Protein AF-A0A5B0DBJ1-F1 (afdb_monomer)

Sequence (175 aa):
MTKLIGFGRCLGKTTMAILESHATGNRILVANQKMAENTFKMAQELGYAIPYPICVNDLVRTPHAYSSDEHLIIDNVEMVLREMLHNKIDTITFDNRAIDPEDRYLEEISTLKQEVDACYKEKTELYQDIHDKAEHIERIKRSNIELTQALSDTIYTDMRAKARYRQQGRKWRAR

Organism: Streptococcus cristatus (NCBI:txid45634)

Radius of gyration: 38.11 Å; Cα contacts (8 Å, |Δi|>4): 119; chains: 1; bounding box: 95×35×95 Å

pLDDT: mean 82.58, std 13.28, range [48.31, 97.06]

Nearest PDB structures (foldseek):
  3l51-assembly1_B  TM=5.630E-01  e=2.175E+00  Mus musculus
  3d8s-assembly1_A  TM=4.653E-01  e=3.684E+00  Thermus thermophilus HB27
  6lkz-assembly1_D  TM=3.518E-01  e=8.117E+00  Phaeodactylum tricornutum

Mean predicted aligned error: 15.66 Å

Foldseek 3Di:
DDDDDDDDPPPCQLVVLLVVQLVPLAAEEDADPVVQVVSCVVCVVVVGDGPRHDHLVNCVVCVPPDDPPHDYHYDPPQNNVCSNVVDHDPDDDDDDPPDPCPDPVVVVVVVVVVVVVVVVVVVVVVVVVVVVVVVVVVVVVVVVVVVVVVVVVVVVVVVVVVVVVVVVVVVVVVD

Solvent-accessible surface area (backbone atoms only — not comparable to full-atom values): 10312 Å² total; per-residue (Å²): 134,87,86,84,86,87,74,69,88,92,71,49,63,66,57,50,53,46,53,50,16,44,76,68,63,32,36,36,37,28,38,38,64,70,52,20,54,50,53,46,50,51,29,54,77,73,70,47,73,56,58,77,40,41,24,48,67,57,49,73,76,39,83,81,77,67,59,96,85,64,60,75,43,71,48,60,58,67,54,31,52,26,60,74,65,76,43,89,76,91,79,88,87,77,88,74,84,88,57,86,63,73,76,63,50,55,57,53,50,52,51,51,48,51,53,50,52,49,52,55,47,54,53,50,54,50,52,50,54,53,48,54,51,50,54,52,52,52,51,51,52,52,52,52,52,53,51,52,49,54,50,50,54,52,52,54,50,51,52,51,52,55,52,50,52,56,53,51,56,52,58,63,75,75,109

Structure (mmCIF, N/CA/C/O backbone):
data_AF-A0A5B0DBJ1-F1
#
_entry.id   AF-A0A5B0DBJ1-F1
#
loop_
_atom_site.group_PDB
_atom_site.id
_atom_site.type_symbol
_atom_site.label_atom_id
_atom_site.label_alt_id
_atom_site.label_comp_id
_atom_site.label_asym_id
_atom_site.label_entity_id
_atom_site.label_seq_id
_atom_site.pdbx_PDB_ins_code
_atom_site.Cartn_x
_atom_site.Cartn_y
_atom_site.Cartn_z
_atom_site.occupancy
_atom_site.B_iso_or_equiv
_atom_site.auth_seq_id
_atom_site.auth_comp_id
_atom_site.auth_asym_id
_atom_site.auth_atom_id
_atom_site.pdbx_PDB_model_num
ATOM 1 N N . MET A 1 1 ? -19.444 -2.150 2.997 1.00 59.72 1 MET A N 1
ATOM 2 C CA . MET A 1 1 ? -18.659 -1.215 2.157 1.00 59.72 1 MET A CA 1
ATOM 3 C C . MET A 1 1 ? -17.429 -0.815 2.959 1.00 59.72 1 MET A C 1
ATOM 5 O O . MET A 1 1 ? -17.590 -0.523 4.136 1.00 59.72 1 MET A O 1
ATOM 9 N N . THR A 1 2 ? -16.225 -0.875 2.385 1.00 68.31 2 THR A N 1
ATOM 10 C CA . THR A 1 2 ? -14.976 -0.600 3.120 1.00 68.31 2 THR A CA 1
ATOM 11 C C . THR A 1 2 ? -14.738 0.903 3.223 1.00 68.31 2 THR A C 1
ATOM 13 O O . THR A 1 2 ? -14.749 1.600 2.211 1.00 68.31 2 THR A O 1
ATOM 16 N N . LYS A 1 3 ? -14.528 1.407 4.441 1.00 78.06 3 LYS A N 1
ATOM 17 C CA . LYS A 1 3 ? -14.237 2.821 4.705 1.00 78.06 3 LYS A CA 1
ATOM 18 C C . LYS A 1 3 ? -12.731 3.070 4.591 1.00 78.06 3 LYS A C 1
ATOM 20 O O . LYS A 1 3 ? -11.953 2.418 5.281 1.00 78.06 3 LYS A O 1
ATOM 25 N N . LEU A 1 4 ? -12.326 4.019 3.744 1.00 79.56 4 LEU A N 1
ATOM 26 C CA . LEU A 1 4 ? -10.926 4.427 3.597 1.00 79.56 4 LEU A CA 1
ATOM 27 C C . LEU A 1 4 ? -10.648 5.696 4.411 1.00 79.56 4 LEU A C 1
ATOM 29 O O . LEU A 1 4 ? -11.338 6.700 4.259 1.00 79.56 4 LEU A O 1
ATOM 33 N N . ILE A 1 5 ? -9.607 5.661 5.246 1.00 75.81 5 ILE A N 1
ATOM 34 C CA . ILE A 1 5 ? -9.142 6.813 6.029 1.00 75.81 5 ILE A CA 1
ATOM 35 C C . ILE A 1 5 ? -7.726 7.170 5.561 1.00 75.81 5 ILE A C 1
ATOM 37 O O . ILE A 1 5 ? -6.735 6.623 6.045 1.00 75.81 5 ILE A O 1
ATOM 41 N N . GLY A 1 6 ? -7.631 8.074 4.582 1.00 67.06 6 GLY A N 1
ATOM 42 C CA . GLY A 1 6 ? -6.370 8.493 3.963 1.00 67.06 6 GLY A CA 1
ATOM 43 C C . GLY A 1 6 ? -6.068 9.971 4.202 1.00 67.06 6 GLY A C 1
ATOM 44 O O . GLY A 1 6 ? -6.590 10.827 3.501 1.00 67.06 6 GLY A O 1
ATOM 45 N N . PHE A 1 7 ? -5.188 10.273 5.159 1.00 65.50 7 PHE A N 1
ATOM 46 C CA . PHE A 1 7 ? -4.648 11.620 5.390 1.00 65.50 7 PHE A CA 1
ATOM 47 C C . PHE A 1 7 ? -3.137 11.545 5.680 1.00 65.50 7 PHE A C 1
ATOM 49 O O . PHE A 1 7 ? -2.621 10.479 6.038 1.00 65.50 7 PHE A O 1
ATOM 56 N N . GLY A 1 8 ? -2.417 12.666 5.555 1.00 57.47 8 GLY A N 1
ATOM 57 C CA . GLY A 1 8 ? -0.978 12.798 5.840 1.00 57.47 8 GLY A CA 1
ATOM 58 C C . GLY A 1 8 ? -0.506 12.270 7.211 1.00 57.47 8 GLY A C 1
ATOM 59 O O . GLY A 1 8 ? -1.286 11.855 8.077 1.00 57.47 8 GLY A O 1
ATOM 60 N N . ARG A 1 9 ? 0.817 12.207 7.413 1.00 66.06 9 ARG A N 1
ATOM 61 C CA . ARG A 1 9 ? 1.429 11.681 8.653 1.00 66.06 9 ARG A CA 1
ATOM 62 C C . ARG A 1 9 ? 0.991 12.486 9.885 1.00 66.06 9 ARG A C 1
ATOM 64 O O . ARG A 1 9 ? 0.784 13.686 9.796 1.00 66.06 9 ARG A O 1
ATOM 71 N N . CYS A 1 10 ? 0.871 11.804 11.026 1.00 65.62 10 CYS A N 1
ATOM 72 C CA . CYS A 1 10 ? 0.535 12.394 12.331 1.00 65.62 10 CYS A CA 1
ATOM 73 C C . CYS A 1 10 ? -0.831 13.107 12.431 1.00 65.62 10 CYS A C 1
ATOM 75 O O . CYS A 1 10 ? -1.058 13.842 13.381 1.00 65.62 10 CYS A O 1
ATOM 77 N N . LEU A 1 11 ? -1.769 12.848 11.514 1.00 71.94 11 LEU A N 1
ATOM 78 C CA . LEU A 1 11 ? -3.121 13.431 11.539 1.00 71.94 11 LEU A CA 1
ATOM 79 C C . LEU A 1 11 ? -4.161 12.578 12.295 1.00 71.94 11 LEU A C 1
ATOM 81 O O . LEU A 1 11 ? -5.345 12.629 11.988 1.00 71.94 11 LEU A O 1
ATOM 85 N N . GLY A 1 12 ? -3.730 11.745 13.248 1.00 77.69 12 GLY A N 1
ATOM 86 C CA . GLY A 1 12 ? -4.658 10.982 14.098 1.00 77.69 12 GLY A CA 1
ATOM 87 C C . GLY A 1 12 ? -5.345 9.782 13.431 1.00 77.69 12 GLY A C 1
ATOM 88 O O . GLY A 1 12 ? -6.409 9.371 13.875 1.00 77.69 12 GLY A O 1
ATOM 89 N N . LYS A 1 13 ? -4.754 9.183 12.386 1.00 86.12 13 LYS A N 1
ATOM 90 C CA . LYS A 1 13 ? -5.325 7.993 11.715 1.00 86.12 13 LYS A CA 1
ATOM 91 C C . LYS A 1 13 ? -5.545 6.812 12.668 1.00 86.12 13 LYS A C 1
ATOM 93 O O . LYS A 1 13 ? -6.634 6.255 12.696 1.00 86.12 13 LYS A O 1
ATOM 98 N N . THR A 1 14 ? -4.550 6.487 13.494 1.00 87.38 14 THR A N 1
ATOM 99 C CA . THR A 1 14 ? -4.681 5.441 14.520 1.00 87.38 14 THR A CA 1
ATOM 100 C C . THR A 1 14 ? -5.763 5.797 15.541 1.00 87.38 14 THR A C 1
ATOM 102 O O . THR A 1 14 ? -6.551 4.944 15.927 1.00 87.38 14 THR A O 1
ATOM 105 N N . THR A 1 15 ? -5.884 7.074 15.916 1.00 87.50 15 THR A N 1
ATOM 106 C CA . THR A 1 15 ? -6.981 7.548 16.772 1.00 87.50 15 THR A CA 1
ATOM 107 C C . THR A 1 15 ? -8.341 7.337 16.109 1.00 87.50 15 THR A C 1
ATOM 109 O O . THR A 1 15 ? -9.259 6.856 16.760 1.00 87.50 15 THR A O 1
ATOM 112 N N . MET A 1 16 ? -8.479 7.615 14.808 1.00 86.50 16 MET A N 1
ATOM 113 C CA . MET A 1 16 ? -9.712 7.316 14.072 1.00 86.50 16 MET A CA 1
ATOM 114 C C . MET A 1 16 ? -10.015 5.815 14.028 1.00 86.50 16 MET A C 1
ATOM 116 O O . MET A 1 16 ? -11.171 5.439 14.183 1.00 86.50 16 MET A O 1
ATOM 120 N N . ALA A 1 17 ? -9.002 4.958 13.867 1.00 88.50 17 ALA A N 1
ATOM 121 C CA . ALA A 1 17 ? -9.181 3.508 13.931 1.00 88.50 17 ALA A CA 1
ATOM 122 C C . ALA A 1 17 ? -9.675 3.050 15.317 1.00 88.50 17 ALA A C 1
ATOM 124 O O . ALA A 1 17 ? -10.564 2.206 15.399 1.00 88.50 17 ALA A O 1
ATOM 125 N N . ILE A 1 18 ? -9.157 3.646 16.398 1.00 90.31 18 ILE A N 1
ATOM 126 C CA . ILE A 1 18 ? -9.625 3.404 17.773 1.00 90.31 18 ILE A CA 1
ATOM 127 C C . ILE A 1 18 ? -11.086 3.833 17.937 1.00 90.31 18 ILE A C 1
ATOM 129 O O . ILE A 1 18 ? -11.887 3.064 18.461 1.00 90.31 18 ILE A O 1
ATOM 133 N N . LEU A 1 19 ? -11.451 5.028 17.467 1.00 87.12 19 LEU A N 1
ATOM 134 C CA . LEU A 1 19 ? -12.830 5.524 17.537 1.00 87.12 19 LEU A CA 1
ATOM 135 C C . LEU A 1 19 ? -13.799 4.631 16.755 1.00 87.12 19 LEU A C 1
ATOM 137 O O . LEU A 1 19 ? -14.877 4.307 17.246 1.00 87.12 19 LEU A O 1
ATOM 141 N N . GLU A 1 20 ? -13.402 4.200 15.557 1.00 88.12 20 GLU A N 1
ATOM 142 C CA . GLU A 1 20 ? -14.194 3.285 14.735 1.00 88.12 20 GLU A CA 1
ATOM 143 C C . GLU A 1 20 ? -14.354 1.923 15.424 1.00 88.12 20 GLU A C 1
ATOM 145 O O . GLU A 1 20 ? -15.455 1.377 15.471 1.00 88.12 20 GLU A O 1
ATOM 150 N N . SER A 1 21 ? -13.280 1.390 16.011 1.00 91.06 21 SER A N 1
ATOM 151 C CA . SER A 1 21 ? -13.299 0.133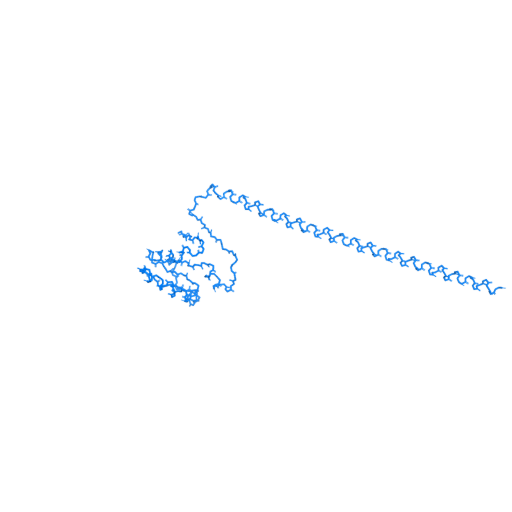 16.767 1.00 91.06 21 SER A CA 1
ATOM 152 C C . SER A 1 21 ? -14.201 0.225 17.995 1.00 91.06 21 SER A C 1
ATOM 154 O O . SER A 1 21 ? -14.988 -0.681 18.247 1.00 91.06 21 SER A O 1
ATOM 156 N N . HIS A 1 22 ? -14.162 1.349 18.710 1.00 90.88 22 HIS A N 1
ATOM 157 C CA . HIS A 1 22 ? -15.038 1.605 19.848 1.00 90.88 22 HIS A CA 1
ATOM 158 C C . HIS A 1 22 ? -16.515 1.667 19.434 1.00 90.88 22 HIS A C 1
ATOM 160 O O . HIS A 1 22 ? -17.368 1.097 20.108 1.00 90.88 22 HIS A O 1
ATOM 166 N N . ALA A 1 23 ? -16.816 2.323 18.309 1.00 86.12 23 ALA A N 1
ATOM 167 C CA . ALA A 1 23 ? -18.181 2.472 17.812 1.00 86.12 23 ALA A CA 1
ATOM 168 C C . ALA A 1 23 ? -18.768 1.171 17.239 1.00 86.12 23 ALA A C 1
ATOM 170 O O . ALA A 1 23 ? -19.968 0.935 17.350 1.00 86.12 23 ALA A O 1
ATOM 171 N N . THR A 1 24 ? -17.938 0.343 16.600 1.00 86.94 24 THR A N 1
ATOM 172 C CA . THR A 1 24 ? -18.389 -0.852 15.864 1.00 86.94 24 THR A CA 1
ATOM 173 C C . THR A 1 24 ? -18.172 -2.161 16.616 1.00 86.94 24 THR A C 1
ATOM 175 O O . THR A 1 24 ? -18.812 -3.156 16.296 1.00 86.94 24 THR A O 1
ATOM 178 N N . GLY A 1 25 ? -17.264 -2.185 17.593 1.00 87.00 25 GLY A N 1
ATOM 179 C CA . GLY A 1 25 ? -16.786 -3.415 18.224 1.00 87.00 25 GLY A CA 1
ATOM 180 C C . GLY A 1 25 ? -15.827 -4.231 17.349 1.00 87.00 25 GLY A C 1
ATOM 181 O O . GLY A 1 25 ? -15.449 -5.335 17.734 1.00 87.00 25 GLY A O 1
ATOM 182 N N . ASN A 1 26 ? -15.410 -3.714 16.189 1.00 89.94 26 ASN A N 1
ATOM 183 C CA . ASN A 1 26 ? -14.507 -4.417 15.280 1.00 89.94 26 ASN A CA 1
ATOM 184 C C . ASN A 1 26 ? -13.068 -4.402 15.799 1.00 89.94 26 ASN A C 1
ATOM 186 O O . ASN A 1 26 ? -12.586 -3.387 16.311 1.00 89.94 26 ASN A O 1
ATOM 190 N N . ARG A 1 27 ? -12.349 -5.514 15.620 1.00 91.94 27 ARG A N 1
ATOM 191 C CA . ARG A 1 27 ? -10.938 -5.616 16.013 1.00 91.94 27 ARG A CA 1
ATOM 192 C C . ARG A 1 27 ? -10.039 -4.832 15.056 1.00 91.94 27 ARG A C 1
ATOM 194 O O . ARG A 1 27 ? -10.264 -4.800 13.845 1.00 91.94 27 ARG A O 1
ATOM 201 N N . ILE A 1 28 ? -8.996 -4.219 15.614 1.00 94.06 28 ILE A N 1
ATOM 202 C CA . ILE A 1 28 ? -7.967 -3.525 14.835 1.00 94.06 28 ILE A CA 1
ATOM 203 C C . ILE A 1 28 ? -6.858 -4.518 14.492 1.00 94.06 28 ILE A C 1
ATOM 205 O O . ILE A 1 28 ? -6.277 -5.127 15.388 1.00 94.06 28 ILE A O 1
ATOM 209 N N . LEU A 1 29 ? -6.548 -4.656 13.207 1.00 93.88 29 LEU A N 1
ATOM 210 C CA . LEU A 1 29 ? -5.388 -5.373 12.704 1.00 93.88 29 LEU A CA 1
ATOM 211 C C . LEU A 1 29 ? -4.187 -4.428 12.611 1.00 93.88 29 LEU A C 1
ATOM 213 O O . LEU A 1 29 ? -4.256 -3.379 11.968 1.00 93.88 29 LEU A O 1
ATOM 217 N N . VAL A 1 30 ? -3.077 -4.838 13.219 1.00 95.44 30 VAL A N 1
ATOM 218 C CA . VAL A 1 30 ? -1.791 -4.133 13.218 1.00 95.44 30 VAL A CA 1
ATOM 219 C C . VAL A 1 30 ? -0.654 -5.049 12.762 1.00 95.44 30 VAL A C 1
ATOM 221 O O . VAL A 1 30 ? -0.795 -6.268 12.715 1.00 95.44 30 VAL A O 1
ATOM 224 N N . ALA A 1 31 ? 0.509 -4.473 12.446 1.00 94.25 31 ALA A N 1
ATOM 225 C CA . ALA A 1 31 ? 1.641 -5.249 11.940 1.00 94.25 31 ALA A CA 1
ATOM 226 C C . ALA A 1 31 ? 2.178 -6.252 12.979 1.00 94.25 31 ALA A C 1
ATOM 228 O O . ALA A 1 31 ? 2.285 -7.437 12.699 1.00 94.25 31 ALA A O 1
ATOM 229 N N . ASN A 1 32 ? 2.477 -5.813 14.204 1.00 93.69 32 ASN A N 1
ATOM 230 C CA . ASN A 1 32 ? 3.147 -6.651 15.205 1.00 93.69 32 ASN A CA 1
ATOM 231 C C . ASN A 1 32 ? 2.595 -6.452 16.624 1.00 93.69 32 ASN A C 1
ATOM 233 O O . ASN A 1 32 ? 1.874 -5.493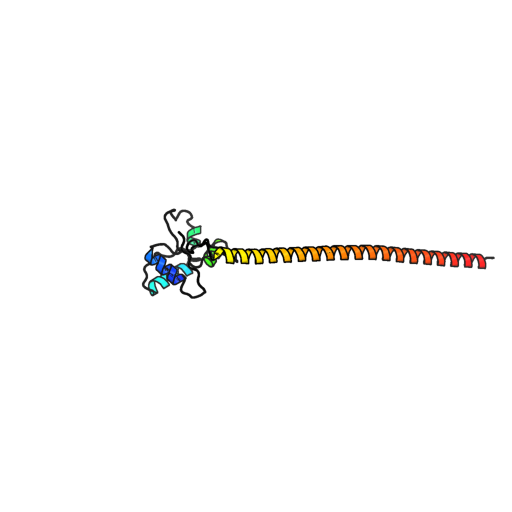 16.900 1.00 93.69 32 ASN A O 1
ATOM 237 N N . GLN A 1 33 ? 2.974 -7.355 17.533 1.00 93.44 33 GLN A N 1
ATOM 238 C CA . GLN A 1 33 ? 2.489 -7.381 18.918 1.00 93.44 33 GLN A CA 1
ATOM 239 C C . GLN A 1 33 ? 2.749 -6.071 19.671 1.00 93.44 33 GLN A C 1
ATOM 241 O O . GLN A 1 33 ? 1.883 -5.569 20.381 1.00 93.44 33 GLN A O 1
ATOM 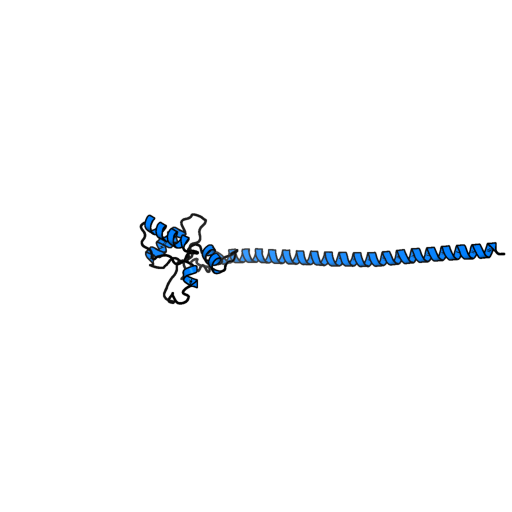246 N N . LYS A 1 34 ? 3.920 -5.461 19.461 1.00 94.44 34 LYS A N 1
ATOM 247 C CA . LYS A 1 34 ? 4.264 -4.179 20.086 1.00 94.44 34 LYS A CA 1
ATOM 248 C C . LYS A 1 34 ? 3.290 -3.074 19.674 1.00 94.44 34 LYS A C 1
ATOM 250 O O . LYS A 1 34 ? 2.937 -2.223 20.485 1.00 94.44 34 LYS A O 1
ATOM 255 N N . MET A 1 35 ? 2.855 -3.064 18.415 1.00 95.00 35 MET A N 1
ATOM 256 C CA . MET A 1 35 ? 1.821 -2.132 17.970 1.00 95.00 35 MET A CA 1
ATOM 257 C C . MET A 1 35 ? 0.463 -2.445 18.583 1.00 95.00 35 MET A C 1
ATOM 259 O O . MET A 1 35 ? -0.246 -1.508 18.921 1.00 95.00 35 MET A O 1
ATOM 263 N N . ALA A 1 36 ? 0.114 -3.720 18.762 1.00 95.12 36 ALA A N 1
ATOM 264 C CA . ALA A 1 36 ? -1.158 -4.100 19.373 1.00 95.12 36 ALA A CA 1
ATOM 265 C C . ALA A 1 36 ? -1.246 -3.563 20.807 1.00 95.12 36 ALA A C 1
ATOM 267 O O . ALA A 1 36 ? -2.210 -2.887 21.164 1.00 95.12 36 ALA A O 1
ATOM 268 N N . GLU A 1 37 ? -0.180 -3.761 21.585 1.00 96.06 37 GLU A N 1
ATOM 269 C CA . GLU A 1 37 ? -0.039 -3.220 22.937 1.00 96.06 37 GLU A CA 1
ATOM 270 C C . GLU A 1 37 ? -0.106 -1.692 22.955 1.00 96.06 37 GLU A C 1
ATOM 272 O O . GLU A 1 37 ? -0.854 -1.117 23.744 1.00 96.06 37 GLU A O 1
ATOM 277 N N . ASN A 1 38 ? 0.636 -1.024 22.067 1.00 95.94 38 ASN A N 1
ATOM 278 C CA . ASN A 1 38 ? 0.650 0.437 21.996 1.00 95.94 38 ASN A CA 1
ATOM 279 C C . ASN A 1 38 ? -0.718 1.014 21.616 1.00 95.94 38 ASN A C 1
ATOM 281 O O . ASN A 1 38 ? -1.151 1.987 22.226 1.00 95.94 38 ASN A O 1
ATOM 285 N N . THR A 1 39 ? -1.403 0.428 20.632 1.00 95.44 39 THR A N 1
ATOM 286 C CA . THR A 1 39 ? -2.735 0.867 20.197 1.00 95.44 39 THR A CA 1
ATOM 287 C C . THR A 1 39 ? -3.767 0.639 21.296 1.00 95.44 39 THR A C 1
ATOM 289 O O . THR A 1 39 ? -4.576 1.525 21.568 1.00 95.44 39 THR A O 1
ATOM 292 N N . PHE A 1 40 ? -3.715 -0.507 21.979 1.00 97.06 40 PHE A N 1
ATOM 293 C CA . PHE A 1 40 ? -4.607 -0.793 23.100 1.00 97.06 40 PHE A CA 1
ATOM 294 C C . PHE A 1 40 ? -4.374 0.165 24.272 1.00 97.06 40 PHE A C 1
ATOM 296 O O . PHE A 1 40 ? -5.319 0.748 24.799 1.00 97.06 40 PHE A O 1
ATOM 303 N N . LYS A 1 41 ? -3.108 0.396 24.633 1.00 97.00 41 LYS A N 1
ATOM 304 C CA . LYS A 1 41 ? -2.730 1.362 25.666 1.00 97.00 41 LYS A CA 1
ATOM 305 C C . LYS A 1 41 ? -3.183 2.777 25.303 1.00 97.00 41 LYS A C 1
ATOM 307 O O . LYS A 1 41 ? -3.763 3.458 26.140 1.00 97.00 41 LYS A O 1
ATOM 312 N N . MET A 1 42 ? -2.990 3.194 24.051 1.00 94.56 42 MET A N 1
ATOM 313 C CA . MET A 1 42 ? -3.457 4.491 23.555 1.00 94.56 42 MET A CA 1
ATOM 314 C C . MET A 1 42 ? -4.979 4.625 23.676 1.00 94.56 42 MET A C 1
ATOM 316 O O . MET A 1 42 ? -5.466 5.670 24.093 1.00 94.56 42 MET A O 1
ATOM 320 N N . ALA A 1 43 ? -5.743 3.579 23.353 1.00 93.69 43 ALA A N 1
ATOM 321 C CA . ALA A 1 43 ? -7.194 3.598 23.515 1.00 93.69 43 ALA A CA 1
ATOM 322 C C . ALA A 1 43 ? -7.606 3.779 24.984 1.00 93.69 43 ALA A C 1
ATOM 324 O O . ALA A 1 43 ? -8.470 4.604 25.275 1.00 93.69 43 ALA A O 1
ATOM 325 N N . GLN A 1 44 ? -6.934 3.082 25.908 1.00 95.38 44 GLN A N 1
ATOM 326 C CA . GLN A 1 44 ? -7.160 3.233 27.348 1.00 95.38 44 GLN A CA 1
ATOM 327 C C . GLN A 1 44 ? -6.823 4.642 27.849 1.00 95.38 44 GLN A C 1
ATOM 329 O O . GLN A 1 44 ? -7.609 5.225 28.590 1.00 95.38 44 GLN A O 1
ATOM 334 N N . GLU A 1 45 ? -5.690 5.206 27.425 1.00 94.75 45 GLU A N 1
ATOM 335 C CA . GLU A 1 45 ? -5.278 6.577 27.766 1.00 94.75 45 GLU A CA 1
ATOM 336 C C . GLU A 1 45 ? -6.279 7.626 27.257 1.00 94.75 45 GLU A C 1
ATOM 338 O O . GLU A 1 45 ? -6.508 8.639 27.914 1.00 94.75 45 GLU A O 1
ATOM 343 N N . LEU A 1 46 ? -6.911 7.364 26.110 1.00 87.75 46 LEU A N 1
ATOM 344 C CA . LEU A 1 46 ? -7.964 8.201 25.534 1.00 87.75 46 LEU A CA 1
ATOM 345 C C . LEU A 1 46 ? -9.360 7.940 26.132 1.00 87.75 46 LEU A C 1
ATOM 347 O O . LEU A 1 46 ? -10.299 8.660 25.799 1.00 87.75 46 LEU A O 1
ATOM 351 N N . GLY A 1 47 ? -9.511 6.935 26.999 1.00 91.38 47 GLY A N 1
ATOM 352 C CA . GLY A 1 47 ? -10.781 6.580 27.635 1.00 91.38 47 GLY A CA 1
ATOM 353 C C . GLY A 1 47 ? -11.746 5.770 26.760 1.00 91.38 47 GLY A C 1
ATOM 354 O O . GLY A 1 47 ? -12.931 5.700 27.082 1.00 91.38 47 GLY A O 1
ATOM 355 N N . TYR A 1 48 ? -11.273 5.148 25.676 1.00 91.81 48 TYR A N 1
ATOM 356 C CA . TYR A 1 48 ? -12.096 4.319 24.790 1.00 91.81 48 TYR A CA 1
ATOM 357 C C . TYR A 1 48 ? -11.936 2.827 25.090 1.00 91.81 48 TYR A C 1
ATOM 359 O O . TYR A 1 48 ? -10.826 2.301 25.176 1.00 91.81 48 TYR A O 1
ATOM 367 N N . ALA A 1 49 ? -13.063 2.123 25.196 1.00 92.12 49 ALA A N 1
ATOM 368 C CA . ALA A 1 49 ? -13.089 0.672 25.335 1.00 92.12 49 ALA A CA 1
ATOM 369 C C . ALA A 1 49 ? -13.126 0.015 23.950 1.00 92.12 49 ALA A C 1
ATOM 371 O O . ALA A 1 49 ? -14.115 0.147 23.230 1.00 92.12 49 ALA A O 1
ATOM 372 N N . ILE A 1 50 ? -12.061 -0.697 23.589 1.00 91.81 50 ILE A N 1
ATOM 373 C CA . ILE A 1 50 ? -11.963 -1.445 22.330 1.00 91.81 50 ILE A CA 1
ATOM 374 C C . ILE A 1 50 ? -11.593 -2.908 22.601 1.00 91.81 50 ILE A C 1
ATOM 376 O O . ILE A 1 50 ? -10.950 -3.195 23.617 1.00 91.81 50 ILE A O 1
ATOM 380 N N . PRO A 1 51 ? -11.949 -3.845 21.708 1.00 92.94 51 PRO A N 1
ATOM 381 C CA . PRO A 1 51 ? -11.356 -5.177 21.701 1.00 92.94 51 PRO A CA 1
ATOM 382 C C . PRO A 1 51 ? -9.828 -5.124 21.588 1.00 92.94 51 PRO A C 1
ATOM 384 O O . PRO A 1 51 ? -9.271 -4.203 20.985 1.00 92.94 51 PRO A O 1
ATOM 387 N N . TYR A 1 52 ? -9.140 -6.141 22.113 1.00 94.12 52 TYR A N 1
ATOM 388 C CA . TYR A 1 52 ? -7.686 -6.207 21.982 1.00 94.12 52 TYR A CA 1
ATOM 389 C C . TYR A 1 52 ? -7.279 -6.327 20.495 1.00 94.12 52 TYR A C 1
ATOM 391 O O . TYR A 1 52 ? -7.833 -7.186 19.795 1.00 94.12 52 TYR A O 1
ATOM 399 N N . PRO A 1 53 ? -6.352 -5.485 19.993 1.00 94.12 53 PRO A N 1
ATOM 400 C CA . PRO A 1 53 ? -5.905 -5.540 18.604 1.00 94.12 53 PRO A CA 1
ATOM 401 C C . PRO A 1 53 ? -5.228 -6.870 18.258 1.00 94.12 53 PRO A C 1
ATOM 403 O O . PRO A 1 53 ? -4.577 -7.489 19.094 1.00 94.12 53 PRO A O 1
ATOM 406 N N . ILE A 1 54 ? -5.348 -7.279 17.001 1.00 91.62 54 ILE A N 1
ATOM 407 C CA . ILE A 1 54 ? -4.752 -8.503 16.456 1.00 91.62 54 ILE A CA 1
ATOM 408 C C . ILE A 1 54 ? -3.496 -8.117 15.687 1.00 91.62 54 ILE A C 1
ATOM 410 O O . ILE A 1 54 ? -3.524 -7.139 14.937 1.00 91.62 54 ILE A O 1
ATOM 414 N N . CYS A 1 55 ? -2.413 -8.883 15.811 1.00 91.69 55 CYS A N 1
ATOM 415 C CA . CYS A 1 55 ? -1.243 -8.687 14.963 1.00 91.69 55 CYS A CA 1
ATOM 416 C C . CYS A 1 55 ? -1.150 -9.706 13.817 1.00 91.69 55 CYS A C 1
ATOM 418 O O . CYS A 1 55 ? -1.779 -10.763 13.833 1.00 91.69 55 CYS A O 1
ATOM 420 N N . VAL A 1 56 ? -0.323 -9.411 12.810 1.00 90.69 56 VAL A N 1
ATOM 421 C CA . VAL A 1 56 ? -0.098 -10.308 11.660 1.00 90.69 56 VAL A CA 1
ATOM 422 C C . VAL A 1 56 ? 0.358 -11.705 12.092 1.00 90.69 56 VAL A C 1
ATOM 424 O O . VAL A 1 56 ? -0.081 -12.705 11.528 1.00 90.69 56 VAL A O 1
ATOM 427 N N . ASN A 1 57 ? 1.191 -11.801 13.129 1.00 85.25 57 ASN A N 1
ATOM 428 C CA . ASN A 1 57 ? 1.657 -13.097 13.624 1.00 85.25 57 ASN A CA 1
ATOM 429 C C . ASN A 1 57 ? 0.519 -13.958 14.194 1.00 85.25 57 ASN A C 1
ATOM 431 O O . ASN A 1 57 ? 0.588 -15.185 14.097 1.00 85.25 57 ASN A O 1
ATOM 435 N N . ASP A 1 58 ? -0.531 -13.340 14.738 1.00 81.44 58 ASP A N 1
ATOM 436 C CA . ASP A 1 58 ? -1.709 -14.054 15.237 1.00 81.44 58 ASP A CA 1
ATOM 437 C C . ASP A 1 58 ? -2.547 -14.615 14.078 1.00 81.44 58 ASP A C 1
ATOM 439 O O . ASP A 1 58 ? -3.070 -15.725 14.169 1.00 81.44 58 ASP A O 1
ATOM 443 N N . LEU A 1 59 ? -2.615 -13.896 12.949 1.00 77.06 59 LEU A N 1
ATOM 444 C CA . LEU A 1 59 ? -3.283 -14.359 11.723 1.00 77.06 59 LEU A CA 1
ATOM 445 C C . LEU A 1 59 ? -2.614 -15.599 11.129 1.00 77.06 59 LEU A C 1
ATOM 447 O O . LEU A 1 59 ? -3.293 -16.566 10.788 1.00 77.06 59 LEU A O 1
ATOM 451 N N . VAL A 1 60 ? -1.282 -15.592 11.024 1.00 69.88 60 VAL A N 1
ATOM 452 C CA . VAL A 1 60 ? -0.525 -16.710 10.431 1.00 69.88 60 VAL A CA 1
ATOM 453 C C . VAL A 1 60 ? -0.638 -17.974 11.288 1.00 69.88 60 VAL A C 1
ATOM 455 O O . VAL A 1 60 ? -0.687 -19.087 10.764 1.00 69.88 60 VAL A O 1
ATOM 458 N N . ARG A 1 61 ? -0.702 -17.819 12.615 1.00 66.50 61 ARG A N 1
ATOM 459 C CA . ARG A 1 61 ? -0.780 -18.938 13.563 1.00 66.50 61 ARG A CA 1
ATOM 460 C C . ARG A 1 61 ? -2.170 -19.553 13.672 1.00 66.50 61 ARG A C 1
ATOM 462 O O . ARG A 1 61 ? -2.285 -20.681 14.152 1.00 66.50 61 ARG A O 1
ATOM 469 N N . THR A 1 62 ? -3.226 -18.859 13.253 1.00 63.91 62 THR A N 1
ATOM 470 C CA . THR A 1 62 ? -4.594 -19.389 13.341 1.00 63.91 62 THR A CA 1
ATOM 471 C C . THR A 1 62 ? -5.425 -19.002 12.111 1.00 63.91 62 THR A C 1
ATOM 473 O O . THR A 1 62 ? -6.301 -18.143 12.192 1.00 63.91 62 THR A O 1
ATOM 476 N N . PRO A 1 63 ? -5.212 -19.678 10.962 1.00 58.06 63 PRO A N 1
ATOM 477 C CA . PRO A 1 63 ? -5.851 -19.323 9.687 1.00 58.06 63 PRO A CA 1
ATOM 478 C C . PRO A 1 63 ? -7.384 -19.446 9.687 1.00 58.06 63 PRO A C 1
ATOM 480 O O . PRO A 1 63 ? -8.046 -18.868 8.834 1.00 58.06 63 PRO A O 1
ATOM 483 N N . HIS A 1 64 ? -7.947 -20.201 10.637 1.00 51.31 64 HIS A N 1
ATOM 484 C CA . HIS A 1 64 ? -9.382 -20.492 10.755 1.00 51.31 64 HIS A CA 1
ATOM 485 C C . HIS A 1 64 ? -10.072 -19.691 11.876 1.00 51.31 64 HIS A C 1
ATOM 487 O O . HIS A 1 64 ? -11.202 -20.004 12.238 1.00 51.31 64 HIS A O 1
ATOM 493 N N . ALA A 1 65 ? -9.397 -18.705 12.480 1.00 52.06 65 ALA A N 1
ATOM 494 C CA . ALA A 1 65 ? -9.909 -18.004 13.663 1.00 52.06 65 ALA A CA 1
ATOM 495 C C . ALA A 1 65 ? -10.979 -16.937 13.378 1.00 52.06 65 ALA A C 1
ATOM 497 O O . ALA A 1 65 ? -11.525 -16.381 14.329 1.00 52.06 65 ALA A O 1
ATOM 498 N N . TYR A 1 66 ? -11.278 -16.639 12.112 1.00 60.56 66 TYR A N 1
ATOM 499 C CA . TYR A 1 66 ? -12.120 -15.499 11.752 1.00 60.56 66 TYR A CA 1
ATOM 500 C C . TYR A 1 66 ? -13.284 -15.965 10.869 1.00 60.56 66 TYR A C 1
ATOM 502 O O . TYR A 1 66 ? -13.073 -16.503 9.781 1.00 60.56 66 TYR A O 1
ATOM 510 N N . SER A 1 67 ? -14.514 -15.806 11.373 1.00 65.06 67 SER A N 1
ATOM 511 C CA . SER A 1 67 ? -15.743 -16.048 10.604 1.00 65.06 67 SER A CA 1
ATOM 512 C C . SER A 1 67 ? -15.824 -15.063 9.434 1.00 65.06 67 SER A C 1
ATOM 514 O O . SER A 1 67 ? -15.323 -13.943 9.535 1.00 65.06 67 SER A O 1
ATOM 516 N N . SER A 1 68 ? -16.528 -15.423 8.357 1.00 67.31 68 SER A N 1
ATOM 517 C CA . SER A 1 68 ? -16.923 -14.479 7.296 1.00 67.31 68 SER A CA 1
ATOM 518 C C . SER A 1 68 ? -17.708 -13.270 7.819 1.00 67.31 68 SER A C 1
ATOM 520 O O . SER A 1 68 ? -17.815 -12.260 7.128 1.00 67.31 68 SER A O 1
ATOM 522 N N . ASP A 1 69 ? -18.243 -13.385 9.032 1.00 72.31 69 ASP A N 1
ATOM 523 C CA . ASP A 1 69 ? -19.030 -12.354 9.705 1.00 72.31 69 ASP A CA 1
ATOM 524 C C . ASP A 1 69 ? -18.165 -11.361 10.491 1.00 72.31 69 ASP A C 1
ATOM 526 O O . ASP A 1 69 ? -18.679 -10.375 11.017 1.00 72.31 69 ASP A O 1
ATOM 530 N N . GLU A 1 70 ? -16.859 -11.613 10.613 1.00 76.06 70 GLU A N 1
ATOM 531 C CA . GLU A 1 70 ? -15.981 -10.737 11.370 1.00 76.06 70 GLU A CA 1
ATOM 532 C C . GLU A 1 70 ? -15.419 -9.605 10.507 1.00 76.06 70 GLU A C 1
ATOM 534 O O . GLU A 1 70 ? -14.823 -9.811 9.447 1.00 76.06 70 GLU A O 1
ATOM 539 N N . HIS A 1 71 ? -15.588 -8.376 10.989 1.00 84.44 71 HIS A N 1
ATOM 540 C CA . HIS A 1 71 ? -15.104 -7.176 10.327 1.00 84.44 71 HIS A CA 1
ATOM 541 C C . HIS A 1 71 ? -13.844 -6.648 11.020 1.00 84.44 71 HIS A C 1
ATOM 543 O O . HIS A 1 71 ? -13.768 -6.575 12.247 1.00 84.44 71 HIS A O 1
ATOM 549 N N . LEU A 1 72 ? -12.852 -6.253 10.219 1.00 89.31 72 LEU A N 1
ATOM 550 C CA . LEU A 1 72 ? -11.552 -5.783 10.696 1.00 89.31 72 LEU A CA 1
ATOM 551 C C . LEU A 1 72 ? -11.289 -4.340 10.272 1.00 89.31 72 LEU A C 1
ATOM 553 O O . LEU A 1 72 ? -11.611 -3.928 9.156 1.00 89.31 72 LEU A O 1
ATOM 557 N N . ILE A 1 73 ? -10.631 -3.597 11.158 1.00 91.69 73 ILE A N 1
ATOM 558 C CA . ILE A 1 73 ? -10.083 -2.268 10.882 1.00 91.69 73 ILE A CA 1
ATOM 559 C C . ILE A 1 73 ? -8.575 -2.422 10.714 1.00 91.69 73 ILE A C 1
ATOM 561 O O . ILE A 1 73 ? -7.900 -2.839 11.645 1.00 91.69 73 ILE A O 1
ATOM 565 N N . ILE A 1 74 ? -8.022 -2.091 9.550 1.00 92.50 74 ILE A N 1
ATOM 566 C CA . ILE A 1 74 ? -6.579 -2.233 9.308 1.00 92.50 74 ILE A CA 1
ATOM 567 C C . ILE A 1 74 ? -5.886 -0.902 9.609 1.00 92.50 74 ILE A C 1
ATOM 569 O O . ILE A 1 74 ? -6.069 0.065 8.868 1.00 92.50 74 ILE A O 1
ATOM 573 N N . ASP A 1 75 ? -5.078 -0.849 10.672 1.00 92.69 75 ASP A N 1
ATOM 574 C CA . ASP A 1 75 ? -4.254 0.327 10.966 1.00 92.69 75 ASP A CA 1
ATOM 575 C C . ASP A 1 75 ? -2.892 0.223 10.271 1.00 92.69 75 ASP A C 1
ATOM 577 O O . ASP A 1 75 ? -2.189 -0.782 10.370 1.00 92.69 75 ASP A O 1
ATOM 581 N N . ASN A 1 76 ? -2.518 1.295 9.571 1.00 90.56 76 ASN A N 1
ATOM 582 C CA . ASN A 1 76 ? -1.308 1.386 8.757 1.00 90.56 76 ASN A CA 1
ATOM 583 C C . ASN A 1 76 ? -1.125 0.195 7.790 1.00 90.56 76 ASN A C 1
ATOM 585 O O . ASN A 1 76 ? -0.209 -0.620 7.929 1.00 90.56 76 ASN A O 1
ATOM 589 N N . VAL A 1 77 ? -1.998 0.136 6.778 1.00 91.00 77 VAL A N 1
ATOM 590 C CA . VAL A 1 77 ? -2.048 -0.926 5.754 1.00 91.00 77 VAL A CA 1
ATOM 591 C C . VAL A 1 77 ? -0.673 -1.243 5.153 1.00 91.00 77 VAL A C 1
ATOM 593 O O . VAL A 1 77 ? -0.338 -2.412 4.986 1.00 91.00 77 VAL A O 1
ATOM 596 N N . GLU A 1 78 ? 0.152 -0.230 4.875 1.00 91.12 78 GLU A N 1
ATOM 597 C CA . GLU A 1 78 ? 1.502 -0.425 4.329 1.00 91.12 78 GLU A CA 1
ATOM 598 C C . GLU A 1 78 ? 2.383 -1.273 5.252 1.00 91.12 78 GLU A C 1
ATOM 600 O O . GLU A 1 78 ? 3.061 -2.195 4.796 1.00 91.12 78 GLU A O 1
ATOM 605 N N . MET A 1 79 ? 2.362 -0.988 6.555 1.00 91.44 79 MET A N 1
ATOM 606 C CA . MET A 1 79 ? 3.144 -1.747 7.527 1.00 91.44 79 MET A CA 1
ATOM 607 C C . MET A 1 79 ? 2.603 -3.158 7.740 1.00 91.44 79 MET A C 1
ATOM 609 O O . MET A 1 79 ? 3.399 -4.083 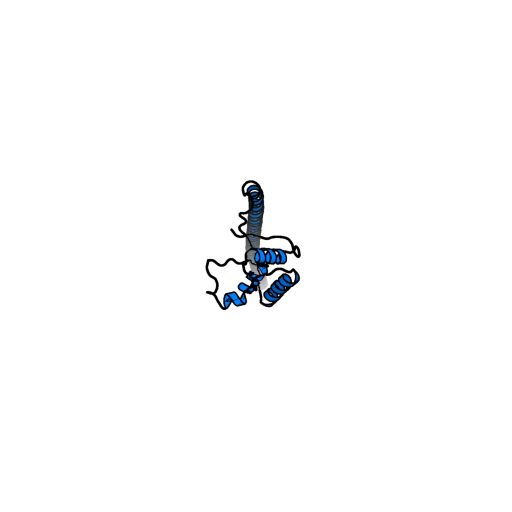7.877 1.00 91.44 79 MET A O 1
ATOM 613 N N . VAL A 1 80 ? 1.279 -3.332 7.743 1.00 93.00 80 VAL A N 1
ATOM 614 C CA . VAL A 1 80 ? 0.651 -4.660 7.838 1.00 93.00 80 VAL A CA 1
ATOM 615 C C . VAL A 1 80 ? 1.069 -5.531 6.653 1.00 93.00 80 VAL A C 1
ATOM 617 O O . VAL A 1 80 ? 1.560 -6.639 6.850 1.00 93.00 80 VAL A O 1
ATOM 620 N N . LEU A 1 81 ? 0.960 -5.012 5.426 1.00 92.00 81 LEU A N 1
ATOM 621 C CA . LEU A 1 81 ? 1.344 -5.745 4.216 1.00 92.00 81 LEU A CA 1
ATOM 622 C C . LEU A 1 81 ? 2.844 -6.047 4.164 1.00 92.00 81 LEU A C 1
ATOM 624 O O . LEU A 1 81 ? 3.231 -7.142 3.759 1.00 92.00 81 LEU A O 1
ATOM 628 N N . ARG A 1 82 ? 3.692 -5.110 4.607 1.00 92.38 82 ARG A N 1
ATOM 629 C CA . ARG A 1 82 ? 5.141 -5.333 4.708 1.00 92.38 82 ARG A CA 1
ATOM 630 C C . ARG A 1 82 ? 5.473 -6.486 5.651 1.00 92.38 82 ARG A C 1
ATOM 632 O O . ARG A 1 82 ? 6.330 -7.300 5.317 1.00 92.38 82 ARG A O 1
ATOM 639 N N . GLU A 1 83 ? 4.809 -6.549 6.803 1.00 91.38 83 GLU A N 1
ATOM 640 C CA . GLU A 1 83 ? 5.014 -7.629 7.771 1.00 91.38 83 GLU A CA 1
ATOM 641 C C . GLU A 1 83 ? 4.521 -8.972 7.219 1.00 91.38 83 GLU A C 1
ATOM 643 O O . GLU A 1 83 ? 5.220 -9.971 7.340 1.00 91.38 83 GLU A O 1
ATOM 648 N N . MET A 1 84 ? 3.364 -8.990 6.547 1.00 89.44 84 MET A N 1
ATOM 649 C CA . MET A 1 84 ? 2.793 -10.207 5.953 1.00 89.44 84 MET A CA 1
ATOM 650 C C . MET A 1 84 ? 3.628 -10.781 4.803 1.00 89.44 84 MET A C 1
ATOM 652 O O . MET A 1 84 ? 3.739 -11.996 4.671 1.00 89.44 84 MET A O 1
ATOM 656 N N . LEU A 1 85 ? 4.164 -9.922 3.932 1.00 90.12 85 LEU A N 1
ATOM 657 C CA . LEU A 1 85 ? 4.853 -10.336 2.703 1.00 90.12 85 LEU A CA 1
ATOM 658 C C . LEU A 1 85 ? 6.377 -10.397 2.852 1.00 90.12 85 LEU A C 1
ATOM 660 O O . LEU A 1 85 ? 7.058 -10.828 1.923 1.00 90.12 85 LEU A O 1
ATOM 664 N N . HIS A 1 86 ? 6.917 -9.921 3.978 1.00 89.12 86 HIS A N 1
ATOM 665 C CA . HIS A 1 86 ? 8.354 -9.741 4.209 1.00 89.12 86 HIS A CA 1
ATOM 666 C C . HIS A 1 86 ? 9.066 -8.983 3.074 1.00 89.12 86 HIS A C 1
ATOM 668 O O . HIS A 1 86 ? 10.233 -9.235 2.769 1.00 89.12 86 HIS A O 1
ATOM 674 N N . ASN A 1 87 ? 8.361 -8.043 2.439 1.00 91.56 87 ASN A N 1
ATOM 675 C CA . ASN A 1 87 ? 8.862 -7.279 1.303 1.00 91.56 87 ASN A CA 1
ATOM 676 C C . ASN A 1 87 ? 8.439 -5.807 1.388 1.00 91.56 87 ASN A C 1
ATOM 678 O O . ASN A 1 87 ? 7.469 -5.449 2.061 1.00 91.56 87 ASN A O 1
ATOM 682 N N . LYS A 1 88 ? 9.178 -4.931 0.706 1.00 90.81 88 LYS A N 1
ATOM 683 C CA . LYS A 1 88 ? 8.839 -3.511 0.612 1.00 90.81 88 LYS A CA 1
ATOM 684 C C . LYS A 1 88 ? 7.569 -3.340 -0.226 1.00 90.81 88 LYS A C 1
ATOM 686 O O . LYS A 1 88 ? 7.383 -4.005 -1.238 1.00 90.81 88 LYS A O 1
ATOM 691 N N . ILE A 1 89 ? 6.716 -2.421 0.210 1.00 90.38 89 ILE A N 1
ATOM 692 C CA . ILE A 1 89 ? 5.517 -2.013 -0.517 1.00 90.38 89 ILE A CA 1
ATOM 693 C C . ILE A 1 89 ? 5.806 -0.646 -1.126 1.00 90.38 89 ILE A C 1
ATOM 695 O O . ILE A 1 89 ? 6.056 0.304 -0.385 1.00 90.38 89 ILE A O 1
ATOM 699 N N . ASP A 1 90 ? 5.821 -0.561 -2.454 1.00 89.12 90 ASP A N 1
ATOM 700 C CA . ASP A 1 90 ? 6.080 0.697 -3.165 1.00 89.12 90 ASP A CA 1
ATOM 701 C C . ASP A 1 90 ? 4.789 1.439 -3.529 1.00 89.12 90 ASP A C 1
ATOM 703 O O . ASP A 1 90 ? 4.784 2.660 -3.660 1.00 89.12 90 ASP A O 1
ATOM 707 N N . THR A 1 91 ? 3.675 0.727 -3.708 1.00 85.81 91 THR A N 1
ATOM 708 C CA . THR A 1 91 ? 2.401 1.323 -4.128 1.00 85.81 91 THR A CA 1
ATOM 709 C C . THR A 1 91 ? 1.227 0.517 -3.581 1.00 85.81 91 THR A C 1
ATOM 711 O O . THR A 1 91 ? 1.251 -0.712 -3.609 1.00 85.81 91 THR A O 1
ATOM 714 N N . ILE A 1 92 ? 0.199 1.212 -3.082 1.00 85.56 92 ILE A N 1
ATOM 715 C CA . ILE A 1 92 ? -1.065 0.626 -2.617 1.00 85.56 92 ILE A CA 1
ATOM 716 C C . ILE A 1 92 ? -2.205 1.398 -3.273 1.00 85.56 92 ILE A C 1
ATOM 718 O O . ILE A 1 92 ? -2.259 2.623 -3.181 1.00 85.56 92 ILE A O 1
ATOM 722 N N . THR A 1 93 ? -3.118 0.680 -3.915 1.00 84.25 93 THR A N 1
ATOM 723 C CA . THR A 1 93 ? -4.324 1.235 -4.536 1.00 84.25 93 THR A CA 1
ATOM 724 C C . THR A 1 93 ? -5.558 0.792 -3.757 1.00 84.25 93 THR A C 1
ATOM 726 O O . THR A 1 93 ? -5.604 -0.333 -3.260 1.00 84.25 93 THR A O 1
ATOM 729 N N . PHE A 1 94 ? -6.571 1.655 -3.665 1.00 79.31 94 PHE A N 1
ATOM 730 C CA . PHE A 1 94 ? -7.833 1.357 -2.986 1.00 79.31 94 PHE A CA 1
ATOM 731 C C . PHE A 1 94 ? -9.018 1.717 -3.882 1.00 79.31 94 PHE A C 1
ATOM 733 O O . PHE A 1 94 ? -9.047 2.803 -4.458 1.00 79.31 94 PHE A O 1
ATOM 740 N N . ASP A 1 95 ? -10.025 0.846 -3.924 1.00 73.06 95 ASP A N 1
ATOM 741 C CA . ASP A 1 95 ? -11.307 1.142 -4.561 1.00 73.06 95 ASP A CA 1
ATOM 742 C C . ASP A 1 95 ? -12.123 2.074 -3.655 1.00 73.06 95 ASP A C 1
ATOM 744 O O . ASP A 1 95 ? -12.744 1.636 -2.682 1.00 73.06 95 ASP A O 1
ATOM 748 N N . ASN A 1 96 ? -12.133 3.373 -3.955 1.00 64.25 96 ASN A N 1
ATOM 749 C CA . ASN A 1 96 ? -12.944 4.338 -3.217 1.00 64.25 96 ASN A CA 1
ATOM 750 C C . ASN A 1 96 ? -14.315 4.516 -3.885 1.00 64.25 96 ASN A C 1
ATOM 752 O O . ASN A 1 96 ? -14.433 5.204 -4.891 1.00 64.25 96 ASN A O 1
ATOM 756 N N . ARG A 1 97 ? -15.361 3.909 -3.312 1.00 61.97 97 ARG A N 1
ATOM 757 C CA . ARG A 1 97 ? -16.749 4.018 -3.810 1.00 61.97 97 ARG A CA 1
ATOM 758 C C . ARG A 1 97 ? -17.580 5.097 -3.094 1.00 61.97 97 ARG A C 1
ATOM 760 O O . ARG A 1 97 ? -18.794 5.113 -3.249 1.00 61.97 97 ARG A O 1
ATOM 767 N N . ALA A 1 98 ? -16.952 5.945 -2.271 1.00 54.16 98 ALA A N 1
ATOM 768 C CA . ALA A 1 98 ? -17.630 6.969 -1.462 1.00 54.16 98 ALA A CA 1
ATOM 769 C C . ALA A 1 98 ? -17.671 8.366 -2.114 1.00 54.16 98 ALA A C 1
ATOM 771 O O . ALA A 1 98 ? -18.262 9.283 -1.550 1.00 54.16 98 ALA A O 1
ATOM 772 N N . ILE A 1 99 ? -17.030 8.538 -3.271 1.00 51.12 99 ILE A N 1
ATOM 773 C CA . ILE A 1 99 ? -17.033 9.781 -4.048 1.00 51.12 99 ILE A CA 1
ATOM 774 C C . ILE A 1 99 ? -17.910 9.529 -5.273 1.00 51.12 99 ILE A C 1
ATOM 776 O O . ILE A 1 99 ? -17.691 8.539 -5.971 1.00 51.12 99 ILE A O 1
ATOM 780 N N . ASP A 1 100 ? -18.904 10.389 -5.500 1.00 48.31 100 ASP A N 1
ATOM 781 C CA . ASP A 1 100 ? -19.756 10.311 -6.687 1.00 48.31 100 ASP A CA 1
ATOM 782 C C . ASP A 1 100 ? -18.866 10.431 -7.948 1.00 48.31 100 ASP A C 1
ATOM 784 O O . ASP A 1 100 ? -18.099 11.399 -8.039 1.00 48.31 100 ASP A O 1
ATOM 788 N N . PRO A 1 101 ? -18.827 9.433 -8.853 1.00 50.44 101 PRO A N 1
ATOM 789 C CA . PRO A 1 101 ? -17.651 9.208 -9.694 1.00 50.44 101 PRO A CA 1
ATOM 790 C C . PRO A 1 101 ? -17.583 10.056 -10.967 1.00 50.44 101 PRO A C 1
ATOM 792 O O . PRO A 1 101 ? -16.545 10.046 -11.627 1.00 50.44 101 PRO A O 1
ATOM 795 N N . GLU A 1 102 ? -18.664 10.721 -11.370 1.00 54.53 102 GLU A N 1
ATOM 796 C CA . GLU A 1 102 ? -18.802 11.130 -12.773 1.00 54.53 102 GLU A CA 1
ATOM 797 C C . GLU A 1 102 ? -17.890 12.292 -13.178 1.00 54.53 102 GLU A C 1
ATOM 799 O O . GLU A 1 102 ? -17.181 12.173 -14.175 1.00 54.53 102 GLU A O 1
ATOM 804 N N . ASP A 1 103 ? -17.804 13.368 -12.398 1.00 53.53 103 ASP A N 1
ATOM 805 C CA . ASP A 1 103 ? -17.177 14.588 -12.926 1.00 53.53 103 ASP A CA 1
ATOM 806 C C . ASP A 1 103 ? -15.661 14.666 -12.703 1.00 53.53 103 ASP A C 1
ATOM 808 O O . ASP A 1 103 ? -14.926 15.176 -13.546 1.00 53.53 103 ASP A O 1
ATOM 812 N N . ARG A 1 104 ? -15.147 14.133 -11.589 1.00 51.56 104 ARG A N 1
ATOM 813 C CA . ARG A 1 104 ? -13.734 14.335 -11.220 1.00 51.56 104 ARG A CA 1
ATOM 814 C C . ARG A 1 104 ? -12.793 13.249 -11.747 1.00 51.56 104 ARG A C 1
ATOM 816 O O . ARG A 1 104 ? -11.647 13.535 -12.088 1.00 51.56 104 ARG A O 1
ATOM 823 N N . TYR A 1 105 ? -13.270 12.008 -11.850 1.00 55.84 105 TYR A N 1
ATOM 824 C CA . TYR A 1 105 ? -12.444 10.900 -12.329 1.00 55.84 105 TYR A CA 1
ATOM 825 C C . TYR A 1 105 ? -12.218 10.948 -13.841 1.00 55.84 105 TYR A C 1
ATOM 827 O O . TYR A 1 105 ? -11.182 10.475 -14.291 1.00 55.84 105 TYR A O 1
ATOM 835 N N . LEU A 1 106 ? -13.120 11.531 -14.637 1.00 57.03 106 LEU A N 1
ATOM 836 C CA . LEU A 1 106 ? -12.924 11.627 -16.088 1.00 57.03 106 LEU A CA 1
ATOM 837 C C . LEU A 1 106 ? -11.734 12.524 -16.450 1.00 57.03 106 LEU A C 1
ATOM 839 O O . LEU A 1 106 ? -10.898 12.123 -17.264 1.00 57.03 106 LEU A O 1
ATOM 843 N N . GLU A 1 107 ? -11.603 13.686 -15.807 1.00 58.78 107 GLU A N 1
ATOM 844 C CA . GLU A 1 107 ? -10.467 14.586 -16.034 1.00 58.78 107 GLU A CA 1
ATOM 845 C C . GLU A 1 107 ? -9.157 14.000 -15.489 1.00 58.78 107 GLU A C 1
ATOM 847 O O . GLU A 1 107 ? -8.176 13.927 -16.235 1.00 58.78 107 GLU A O 1
ATOM 852 N N . GLU A 1 108 ? -9.135 13.490 -14.250 1.00 61.62 108 GLU A N 1
ATOM 853 C CA . GLU A 1 108 ? -7.929 12.879 -13.662 1.00 61.62 108 GLU A CA 1
ATOM 854 C C . GLU A 1 108 ? -7.489 11.620 -14.441 1.00 61.62 108 GLU A C 1
ATOM 856 O O . GLU A 1 108 ? -6.304 11.465 -14.732 1.00 61.62 108 GLU A O 1
ATOM 861 N N . ILE A 1 109 ? -8.415 10.756 -14.879 1.00 65.50 109 ILE A N 1
ATOM 862 C CA . ILE A 1 109 ? -8.089 9.581 -15.710 1.00 65.50 109 ILE A CA 1
ATOM 863 C C . ILE A 1 109 ? -7.600 10.007 -17.096 1.00 65.50 109 ILE A C 1
ATOM 865 O O . ILE A 1 109 ? -6.685 9.377 -17.626 1.00 65.50 109 ILE A O 1
ATOM 869 N N . SER A 1 110 ? -8.185 11.043 -17.706 1.00 68.88 110 SER A N 1
ATOM 870 C CA . SER A 1 110 ? -7.722 11.531 -19.013 1.00 68.88 110 SER A CA 1
ATOM 871 C C . SER A 1 110 ? -6.305 12.103 -18.935 1.00 68.88 110 SER A C 1
ATOM 873 O O . SER A 1 110 ? -5.479 11.795 -19.791 1.00 68.88 110 SER A O 1
ATOM 875 N N . THR A 1 111 ? -6.000 12.835 -17.863 1.00 70.69 111 THR A N 1
ATOM 876 C CA . THR A 1 111 ? -4.681 13.430 -17.620 1.00 70.69 111 THR A CA 1
ATOM 877 C C . THR A 1 111 ? -3.647 12.342 -17.334 1.00 70.69 111 THR A C 1
ATOM 879 O O . THR A 1 111 ? -2.598 12.301 -17.969 1.00 70.69 111 THR A O 1
ATOM 882 N N . LEU A 1 112 ? -3.976 11.375 -16.471 1.00 72.31 112 LEU A N 1
ATOM 883 C CA . LEU A 1 112 ? -3.096 10.243 -16.170 1.00 72.31 112 LEU A CA 1
ATOM 884 C C . LEU A 1 112 ? -2.851 9.352 -17.394 1.00 72.31 112 LEU A C 1
ATOM 886 O O . LEU A 1 112 ? -1.735 8.882 -17.592 1.00 72.31 112 LEU A O 1
ATOM 890 N N . LYS A 1 113 ? -3.859 9.134 -18.247 1.00 71.00 113 LYS A N 1
ATOM 891 C CA . LYS A 1 113 ? -3.670 8.421 -19.519 1.00 71.00 113 LYS A CA 1
ATOM 892 C C . LYS A 1 113 ? -2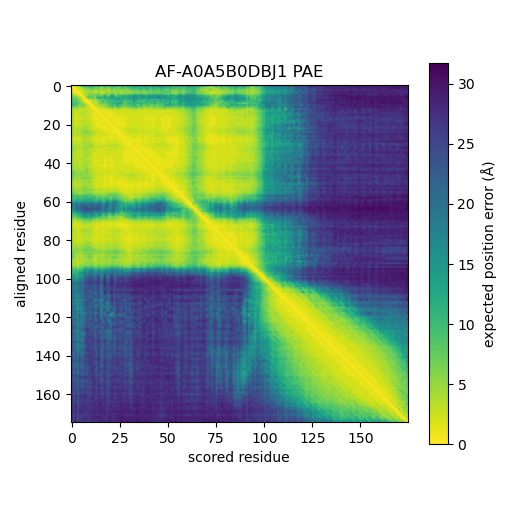.727 9.179 -20.450 1.00 71.00 113 LYS A C 1
ATOM 894 O O . LYS A 1 113 ? -1.839 8.557 -21.015 1.00 71.00 113 LYS A O 1
ATOM 899 N N . GLN A 1 114 ? -2.862 10.502 -20.554 1.00 77.50 114 GLN A N 1
ATOM 900 C CA . GLN A 1 114 ? -1.952 11.326 -21.356 1.00 77.50 114 GLN A CA 1
ATOM 901 C C . GLN A 1 114 ? -0.509 11.276 -20.838 1.00 77.50 114 GLN A C 1
ATOM 903 O O . GLN A 1 114 ? 0.416 11.148 -21.638 1.00 77.50 114 GLN A O 1
ATOM 908 N N . GLU A 1 115 ? -0.301 11.333 -19.521 1.00 77.94 115 GLU A N 1
ATOM 909 C CA . GLU A 1 115 ? 1.035 11.230 -18.918 1.00 77.94 115 GLU A CA 1
ATOM 910 C C . GLU A 1 115 ? 1.657 9.841 -19.119 1.00 77.94 115 GLU A C 1
ATOM 912 O O . GLU A 1 115 ? 2.840 9.722 -19.451 1.00 77.94 115 GLU A O 1
ATOM 917 N N . VAL A 1 116 ? 0.859 8.780 -18.979 1.00 75.25 116 VAL A N 1
ATOM 918 C CA . VAL A 1 116 ? 1.303 7.402 -19.223 1.00 75.25 116 VAL A CA 1
ATOM 919 C C . VAL A 1 116 ? 1.639 7.187 -20.701 1.00 75.25 116 VAL A C 1
ATOM 921 O O . VAL A 1 116 ? 2.698 6.639 -21.011 1.00 75.25 116 VAL A O 1
ATOM 924 N N . ASP A 1 117 ? 0.796 7.665 -21.615 1.00 80.44 117 ASP A N 1
ATOM 925 C CA . ASP A 1 117 ? 1.034 7.580 -23.058 1.00 80.44 117 ASP A CA 1
ATOM 926 C C . ASP A 1 117 ? 2.286 8.373 -23.467 1.00 80.44 117 ASP A C 1
ATOM 928 O O . ASP A 1 117 ? 3.088 7.894 -24.274 1.00 80.44 117 ASP A O 1
ATOM 932 N N . ALA A 1 118 ? 2.514 9.548 -22.867 1.00 84.94 118 ALA A N 1
ATOM 933 C CA . ALA A 1 118 ? 3.732 10.330 -23.069 1.00 84.94 118 ALA A CA 1
ATOM 934 C C . ALA A 1 118 ? 4.982 9.567 -22.603 1.00 84.94 118 ALA A C 1
ATOM 936 O O . ALA A 1 118 ? 5.970 9.503 -23.336 1.00 84.94 118 ALA A O 1
ATOM 937 N N . CYS A 1 119 ? 4.919 8.915 -21.439 1.00 79.44 119 CYS A N 1
ATOM 938 C CA . CYS A 1 119 ? 6.019 8.104 -20.918 1.00 79.44 119 CYS A CA 1
ATOM 939 C C . CYS A 1 119 ? 6.333 6.899 -21.826 1.00 79.44 119 CYS A C 1
ATOM 941 O O . CYS A 1 119 ? 7.497 6.618 -22.126 1.00 79.44 119 CYS A O 1
ATOM 943 N N . TYR A 1 120 ? 5.308 6.199 -22.326 1.00 76.75 120 TYR A N 1
ATOM 944 C CA . TYR A 1 120 ? 5.504 5.096 -23.273 1.00 76.75 120 TYR A CA 1
ATOM 945 C C . TYR A 1 120 ? 6.064 5.564 -24.620 1.00 76.75 120 TYR A C 1
ATOM 947 O O . TYR A 1 120 ? 6.886 4.861 -25.221 1.00 76.75 120 TYR A O 1
ATOM 955 N N . LYS A 1 121 ? 5.666 6.751 -25.084 1.00 86.94 121 LYS A N 1
ATOM 956 C CA . LYS A 1 121 ? 6.199 7.354 -26.307 1.00 86.94 121 LYS A CA 1
ATOM 957 C C . LYS A 1 121 ? 7.680 7.701 -26.161 1.00 86.94 121 LYS A C 1
ATOM 959 O O . LYS A 1 121 ? 8.473 7.255 -26.985 1.00 86.94 121 LYS A O 1
ATOM 964 N N . GLU A 1 122 ? 8.062 8.390 -25.087 1.00 86.25 122 GLU A N 1
ATOM 965 C CA . GLU A 1 122 ? 9.461 8.743 -24.801 1.00 86.25 122 GLU A CA 1
ATOM 966 C C . GLU A 1 122 ? 10.344 7.490 -24.711 1.00 86.25 122 GLU A C 1
ATOM 968 O O . GLU A 1 122 ? 11.420 7.418 -25.306 1.00 86.25 122 GLU A O 1
ATOM 973 N N . LYS A 1 123 ? 9.849 6.440 -24.045 1.00 85.38 123 LYS A N 1
ATOM 974 C CA . LYS A 1 123 ? 10.543 5.150 -23.973 1.00 85.38 123 LYS A CA 1
ATOM 975 C C . LYS A 1 123 ? 10.749 4.521 -25.356 1.00 85.38 123 LYS A C 1
ATOM 977 O O . LYS A 1 123 ? 11.805 3.947 -25.615 1.00 85.38 123 LYS A O 1
ATOM 982 N N . THR A 1 124 ? 9.757 4.610 -26.239 1.00 88.44 124 THR A N 1
ATOM 983 C CA . THR A 1 124 ? 9.836 4.062 -27.603 1.00 88.44 124 THR A CA 1
ATOM 984 C C . THR A 1 124 ? 10.834 4.840 -28.459 1.00 88.44 124 THR A C 1
ATOM 986 O O . THR A 1 124 ? 11.660 4.231 -29.137 1.00 88.44 124 THR A O 1
ATOM 989 N N . GLU A 1 125 ? 10.811 6.171 -28.379 1.00 89.25 125 GLU A N 1
ATOM 990 C CA . GLU A 1 125 ? 11.766 7.047 -29.068 1.00 89.25 125 GLU A CA 1
ATOM 991 C C . GLU A 1 125 ? 13.205 6.781 -28.606 1.00 89.25 125 GLU A C 1
ATOM 993 O O . GLU A 1 125 ? 14.106 6.662 -29.436 1.00 89.25 125 GLU A O 1
ATOM 998 N N . LEU A 1 126 ? 13.416 6.578 -27.300 1.00 87.00 126 LEU A N 1
ATOM 999 C CA . LEU A 1 126 ? 14.717 6.200 -26.748 1.00 87.00 126 LEU A CA 1
ATOM 1000 C C . LEU A 1 126 ? 15.215 4.860 -27.313 1.00 87.00 126 LEU A C 1
ATOM 1002 O O . LEU A 1 126 ? 16.382 4.739 -27.684 1.00 87.00 126 LEU A O 1
ATOM 1006 N N . TYR A 1 127 ? 14.352 3.841 -27.393 1.00 83.44 127 TYR A N 1
ATOM 1007 C CA . TYR A 1 127 ? 14.741 2.555 -27.979 1.00 83.44 127 TYR A CA 1
ATOM 1008 C C . TYR A 1 127 ? 15.081 2.669 -29.463 1.00 83.44 127 TYR A C 1
ATOM 1010 O O . TYR A 1 127 ? 16.023 2.011 -29.910 1.00 83.44 127 TYR A O 1
ATOM 1018 N N . GLN A 1 128 ? 14.358 3.506 -30.208 1.00 88.88 128 GLN A N 1
ATOM 1019 C CA . GLN A 1 128 ? 14.652 3.742 -31.617 1.00 88.88 128 GLN A CA 1
ATOM 1020 C C . GLN A 1 128 ? 16.003 4.445 -31.793 1.00 88.88 128 GLN A C 1
ATOM 1022 O O . GLN A 1 128 ? 16.822 3.991 -32.585 1.00 88.88 128 GLN A O 1
ATOM 1027 N N . ASP A 1 129 ? 16.292 5.479 -31.000 1.00 91.25 129 ASP A N 1
ATOM 1028 C CA . ASP A 1 129 ? 17.590 6.166 -31.026 1.00 91.25 129 ASP A CA 1
ATOM 1029 C C . ASP A 1 129 ? 18.752 5.218 -30.673 1.00 91.25 129 ASP A C 1
ATOM 1031 O O . ASP A 1 129 ? 19.797 5.223 -31.329 1.00 91.25 129 ASP A O 1
ATOM 1035 N N . ILE A 1 130 ? 18.564 4.339 -29.680 1.00 90.56 130 ILE A N 1
ATOM 1036 C CA . ILE A 1 130 ? 19.545 3.295 -29.345 1.00 90.56 130 ILE A CA 1
ATOM 1037 C C . ILE A 1 130 ? 19.760 2.347 -30.533 1.00 90.56 130 ILE A C 1
ATOM 1039 O O . ILE A 1 130 ? 20.907 2.013 -30.847 1.00 90.56 130 ILE A O 1
ATOM 1043 N N . HIS A 1 131 ? 18.682 1.918 -31.192 1.00 91.44 131 HIS A N 1
ATOM 1044 C CA . HIS A 1 131 ? 18.749 1.033 -32.352 1.00 91.44 131 HIS A CA 1
ATOM 1045 C C . HIS A 1 131 ? 19.508 1.684 -33.518 1.00 91.44 131 HIS A C 1
ATOM 1047 O O . HIS A 1 131 ? 20.446 1.093 -34.057 1.00 91.44 131 HIS A O 1
ATOM 1053 N N . ASP A 1 132 ? 19.173 2.927 -33.861 1.00 91.62 132 ASP A N 1
ATOM 1054 C CA . ASP A 1 132 ? 19.797 3.664 -34.963 1.00 91.62 132 ASP A CA 1
ATOM 1055 C C . ASP A 1 132 ? 21.294 3.899 -34.706 1.00 91.62 132 ASP A C 1
ATOM 1057 O O . ASP A 1 132 ? 22.136 3.738 -35.600 1.00 91.62 132 ASP A O 1
ATOM 1061 N N . LYS A 1 133 ? 21.659 4.212 -33.455 1.00 91.81 133 LYS A N 1
ATOM 1062 C CA . LYS A 1 133 ? 23.062 4.315 -33.028 1.00 91.81 133 LYS A CA 1
ATOM 1063 C C . LYS A 1 133 ? 23.797 2.985 -33.168 1.00 91.81 133 LYS A C 1
ATOM 1065 O O . LYS A 1 133 ? 24.942 2.976 -33.628 1.00 91.81 133 LYS A O 1
ATOM 1070 N N . ALA A 1 134 ? 23.162 1.870 -32.811 1.00 92.00 134 ALA A N 1
ATOM 1071 C CA . ALA A 1 134 ? 23.749 0.543 -32.971 1.00 92.00 134 ALA A CA 1
ATOM 1072 C C . ALA A 1 134 ? 23.998 0.206 -34.453 1.00 92.00 134 ALA A C 1
ATOM 1074 O O . ALA A 1 134 ? 25.099 -0.227 -34.804 1.00 92.00 134 ALA A O 1
ATOM 1075 N N . GLU A 1 135 ? 23.040 0.485 -35.343 1.00 92.94 135 GLU A N 1
ATOM 1076 C CA . GLU A 1 135 ? 23.230 0.307 -36.789 1.00 92.94 135 GLU A CA 1
ATOM 1077 C C . GLU A 1 135 ? 24.346 1.195 -37.350 1.00 92.94 135 GLU A C 1
ATOM 1079 O O . GLU A 1 135 ? 25.136 0.769 -38.201 1.00 92.94 135 GLU A O 1
ATOM 1084 N N . HIS A 1 136 ? 24.437 2.442 -36.882 1.00 92.81 136 HIS A N 1
ATOM 1085 C CA . HIS A 1 136 ? 25.501 3.349 -37.294 1.00 92.81 136 HIS A CA 1
ATOM 1086 C C . HIS A 1 136 ? 26.885 2.822 -36.893 1.00 92.81 136 HIS A C 1
ATOM 1088 O O . HIS A 1 136 ? 27.802 2.810 -37.719 1.00 92.81 136 HIS A O 1
ATOM 1094 N N . ILE A 1 137 ? 27.020 2.312 -35.664 1.00 93.12 137 ILE A N 1
ATOM 1095 C CA . ILE A 1 137 ? 28.248 1.670 -35.183 1.00 93.12 137 ILE A CA 1
ATOM 1096 C C . ILE A 1 137 ? 28.617 0.471 -36.065 1.00 93.12 137 ILE A C 1
ATOM 1098 O O . ILE A 1 137 ? 29.772 0.353 -36.479 1.00 93.12 137 ILE A O 1
ATOM 1102 N N . GLU A 1 138 ? 27.663 -0.399 -36.401 1.00 93.81 138 GLU A N 1
ATOM 1103 C CA . GLU A 1 138 ? 27.923 -1.563 -37.259 1.00 93.81 138 GLU A CA 1
ATOM 1104 C C . GLU A 1 138 ? 28.369 -1.168 -38.673 1.00 93.81 138 GLU A C 1
ATOM 1106 O O . GLU A 1 138 ? 29.278 -1.776 -39.244 1.00 93.81 138 GLU A O 1
ATOM 1111 N N . ARG A 1 139 ? 27.802 -0.096 -39.229 1.00 94.00 139 ARG A N 1
ATOM 1112 C CA . ARG A 1 139 ? 28.226 0.447 -40.526 1.00 94.00 139 ARG A CA 1
ATOM 1113 C C . ARG A 1 139 ? 29.663 0.963 -40.489 1.00 94.00 139 ARG A C 1
ATOM 1115 O O . ARG A 1 139 ? 30.440 0.656 -41.392 1.00 94.00 139 ARG A O 1
ATOM 1122 N N . ILE A 1 140 ? 30.031 1.701 -39.439 1.00 94.56 140 ILE A N 1
ATOM 1123 C CA . ILE A 1 140 ? 31.408 2.176 -39.242 1.00 94.56 140 ILE A CA 1
ATOM 1124 C C . ILE A 1 140 ? 32.364 0.988 -39.110 1.00 94.56 140 ILE A C 1
ATOM 1126 O O . ILE A 1 140 ? 33.425 0.986 -39.732 1.00 94.56 140 ILE A O 1
ATOM 1130 N N . LYS A 1 141 ? 31.988 -0.051 -38.352 1.00 94.69 141 LYS A N 1
ATOM 1131 C CA . LYS A 1 141 ? 32.799 -1.271 -38.228 1.00 94.69 141 LYS A CA 1
ATOM 1132 C C . LYS A 1 141 ? 33.059 -1.916 -39.588 1.00 94.69 141 LYS A C 1
ATOM 1134 O O . LYS A 1 141 ? 34.211 -2.221 -39.884 1.00 94.69 141 LYS A O 1
ATOM 1139 N N . ARG A 1 142 ? 32.030 -2.077 -40.431 1.00 93.81 142 ARG A N 1
ATOM 1140 C CA . ARG A 1 142 ? 32.190 -2.621 -41.795 1.00 93.81 142 ARG A CA 1
ATOM 1141 C C . ARG A 1 142 ? 33.131 -1.767 -42.643 1.00 93.81 142 ARG A C 1
ATOM 1143 O O . ARG A 1 142 ? 34.067 -2.305 -43.224 1.00 93.81 142 ARG A O 1
ATOM 1150 N N . SER A 1 143 ? 32.944 -0.448 -42.641 1.00 95.25 143 SER A N 1
ATOM 1151 C CA . SER A 1 143 ? 33.813 0.470 -43.385 1.00 95.25 143 SER A CA 1
ATOM 1152 C C . SER A 1 143 ? 35.274 0.394 -42.921 1.00 95.25 143 SER A C 1
ATOM 1154 O O . SER A 1 143 ? 36.182 0.343 -43.748 1.00 95.25 143 SER A O 1
ATOM 1156 N N . ASN A 1 144 ? 35.523 0.299 -41.612 1.00 95.12 144 ASN A N 1
ATOM 1157 C CA . ASN A 1 144 ? 36.878 0.132 -41.080 1.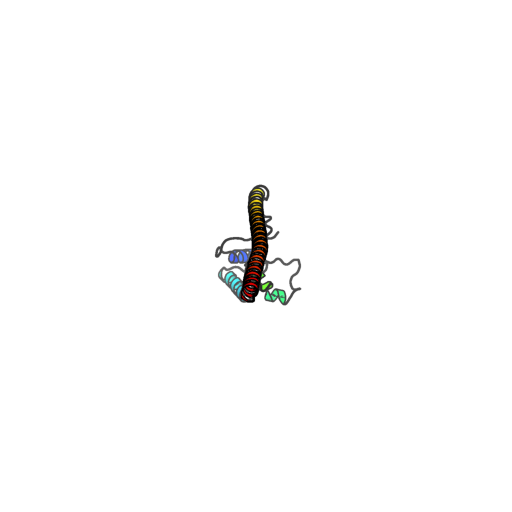00 95.12 144 ASN A CA 1
ATOM 1158 C C . ASN A 1 144 ? 37.528 -1.184 -41.527 1.00 95.12 144 ASN A C 1
ATOM 1160 O O . ASN A 1 144 ? 38.726 -1.202 -41.815 1.00 95.12 144 ASN A O 1
ATOM 1164 N N . ILE A 1 145 ? 36.757 -2.274 -41.609 1.00 95.38 145 ILE A N 1
ATOM 1165 C CA . ILE A 1 145 ? 37.245 -3.557 -42.134 1.00 95.38 145 ILE A CA 1
ATOM 1166 C C . ILE A 1 145 ? 37.656 -3.401 -43.604 1.00 95.38 145 ILE A C 1
ATOM 1168 O O . ILE A 1 145 ? 38.770 -3.779 -43.965 1.00 95.38 145 ILE A O 1
ATOM 1172 N N . GLU A 1 146 ? 36.804 -2.793 -44.434 1.00 94.81 146 GLU A N 1
ATOM 1173 C CA . GLU A 1 146 ? 37.086 -2.556 -45.859 1.00 94.81 146 GLU A CA 1
ATOM 1174 C C . GLU A 1 146 ? 38.340 -1.696 -46.065 1.00 94.81 146 GLU A C 1
ATOM 1176 O O . GLU A 1 146 ? 39.219 -2.051 -46.852 1.00 94.81 146 GLU A O 1
ATOM 1181 N N . LEU A 1 147 ? 38.470 -0.599 -45.311 1.00 94.69 147 LEU A N 1
ATOM 1182 C CA . LEU A 1 147 ? 39.642 0.277 -45.363 1.00 94.69 147 LEU A CA 1
ATOM 1183 C C . LEU A 1 147 ? 40.920 -0.445 -44.924 1.00 94.69 147 LEU A C 1
ATOM 1185 O O . LEU A 1 147 ? 41.969 -0.27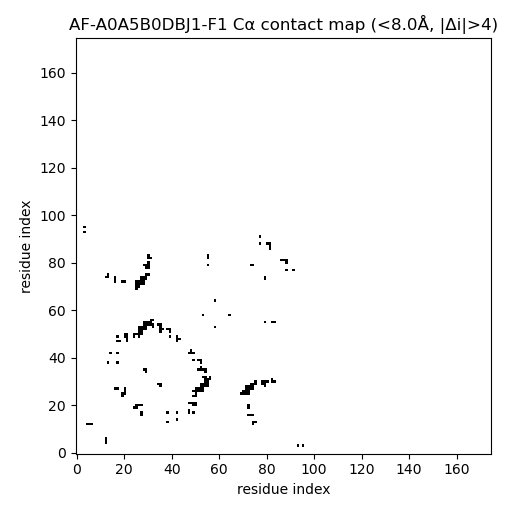7 -45.547 1.00 94.69 147 LEU A O 1
ATOM 1189 N N . THR A 1 148 ? 40.840 -1.278 -43.885 1.00 94.12 148 THR A N 1
ATOM 1190 C CA . THR A 1 148 ? 41.985 -2.069 -43.407 1.00 94.12 148 THR A CA 1
ATOM 1191 C C . THR A 1 148 ? 42.433 -3.088 -44.457 1.00 94.12 148 THR A C 1
ATOM 1193 O O . THR A 1 148 ? 43.637 -3.269 -44.670 1.00 94.12 148 THR A O 1
ATOM 1196 N N . GLN A 1 149 ? 41.483 -3.717 -45.155 1.00 94.31 149 GLN A N 1
ATOM 1197 C CA . GLN A 1 149 ? 41.777 -4.643 -46.245 1.00 94.31 149 GLN A CA 1
ATOM 1198 C C . GLN A 1 149 ? 42.431 -3.917 -47.428 1.00 94.31 149 GLN A C 1
ATOM 1200 O O . GLN A 1 149 ? 43.496 -4.329 -47.884 1.00 94.31 149 GLN A O 1
ATOM 1205 N N . ALA A 1 150 ? 41.864 -2.788 -47.861 1.00 94.06 150 ALA A N 1
ATOM 1206 C CA . ALA A 1 150 ? 42.408 -1.989 -48.958 1.00 94.06 150 ALA A CA 1
ATOM 1207 C C . ALA A 1 150 ? 43.822 -1.462 -48.657 1.00 94.06 150 ALA A C 1
ATOM 1209 O O . ALA A 1 150 ? 44.708 -1.492 -49.521 1.00 94.06 150 ALA A O 1
ATOM 1210 N N . LEU A 1 151 ? 44.064 -1.016 -47.419 1.00 95.31 151 LEU A N 1
ATOM 1211 C CA . LEU A 1 151 ? 45.392 -0.606 -46.968 1.00 95.31 151 LEU A CA 1
ATOM 1212 C C . LEU A 1 151 ? 46.377 -1.779 -47.029 1.00 95.31 151 LEU A C 1
ATOM 1214 O O . LEU A 1 151 ? 47.480 -1.626 -47.554 1.00 95.31 151 LEU A O 1
ATOM 1218 N N . SER A 1 152 ? 45.969 -2.952 -46.541 1.00 93.94 152 SER A N 1
ATOM 1219 C CA . SER A 1 152 ? 46.793 -4.164 -46.582 1.00 93.94 152 SER A CA 1
ATOM 1220 C C . SER A 1 152 ? 47.158 -4.541 -48.018 1.00 93.94 152 SER A C 1
ATOM 1222 O O . SER A 1 152 ? 48.338 -4.731 -48.317 1.00 93.94 152 SER A O 1
ATOM 1224 N N . ASP A 1 153 ? 46.186 -4.570 -48.930 1.00 94.19 153 ASP A N 1
ATOM 1225 C CA . ASP A 1 153 ? 46.400 -4.889 -50.347 1.00 94.19 153 ASP A CA 1
ATOM 1226 C C . ASP A 1 153 ? 47.356 -3.888 -51.019 1.00 94.19 153 ASP A C 1
ATOM 1228 O O . ASP A 1 153 ? 48.261 -4.270 -51.772 1.00 94.19 153 ASP A O 1
ATOM 1232 N N . THR A 1 154 ? 47.225 -2.601 -50.692 1.00 94.88 154 THR A N 1
ATOM 1233 C CA . THR A 1 154 ? 48.130 -1.544 -51.174 1.00 94.88 154 THR A CA 1
ATOM 1234 C C . THR A 1 154 ? 49.563 -1.765 -50.679 1.00 94.88 154 THR A C 1
ATOM 1236 O O . THR A 1 154 ? 50.516 -1.699 -51.457 1.00 94.88 154 THR A O 1
ATOM 1239 N N . ILE A 1 155 ? 49.740 -2.103 -49.400 1.00 94.19 155 ILE A N 1
ATOM 1240 C CA . ILE A 1 155 ? 51.061 -2.410 -48.832 1.00 94.19 155 ILE A CA 1
ATOM 1241 C C . ILE A 1 155 ? 51.659 -3.658 -49.503 1.00 94.19 155 ILE A C 1
ATOM 1243 O O . ILE A 1 155 ? 52.829 -3.655 -49.896 1.00 94.19 155 ILE A O 1
ATOM 1247 N N . TYR A 1 156 ? 50.870 -4.719 -49.691 1.00 91.19 156 TYR A N 1
ATOM 1248 C CA . TYR A 1 156 ? 51.323 -5.944 -50.358 1.00 91.19 156 TYR A CA 1
ATOM 1249 C C . TYR A 1 156 ? 51.746 -5.704 -51.809 1.00 91.19 156 TYR A C 1
ATOM 1251 O O . TYR A 1 156 ? 52.782 -6.219 -52.248 1.00 91.19 156 TYR A O 1
ATOM 1259 N N . THR A 1 157 ? 50.970 -4.927 -52.564 1.00 92.69 157 THR A N 1
ATOM 1260 C CA . THR A 1 157 ? 51.291 -4.595 -53.958 1.00 92.69 157 THR A CA 1
ATOM 1261 C C . THR A 1 157 ? 52.573 -3.769 -54.066 1.00 92.69 157 THR A C 1
ATOM 1263 O O . THR A 1 157 ? 53.439 -4.122 -54.874 1.00 92.69 157 THR A O 1
ATOM 1266 N N . ASP A 1 158 ? 52.762 -2.759 -53.211 1.00 93.75 158 ASP A N 1
ATOM 1267 C CA . ASP A 1 158 ? 53.996 -1.963 -53.152 1.00 93.75 158 ASP A CA 1
ATOM 1268 C C . ASP A 1 158 ? 55.220 -2.821 -52.782 1.00 93.75 158 ASP A C 1
ATOM 1270 O O . ASP A 1 158 ? 56.248 -2.789 -53.469 1.00 93.75 158 ASP A O 1
ATOM 1274 N N . MET A 1 159 ? 55.106 -3.682 -51.762 1.00 91.44 159 MET A N 1
ATOM 1275 C CA . MET A 1 159 ? 56.175 -4.625 -51.402 1.00 91.44 159 MET A CA 1
ATOM 1276 C C . MET A 1 159 ? 56.562 -5.525 -52.581 1.00 91.44 159 MET A C 1
ATOM 1278 O O . MET A 1 159 ? 57.751 -5.739 -52.850 1.00 91.44 159 MET A O 1
ATOM 1282 N N . ARG A 1 160 ? 55.571 -6.029 -53.326 1.00 88.00 160 ARG A N 1
ATOM 1283 C CA . ARG A 1 160 ? 55.791 -6.879 -54.504 1.00 88.00 160 ARG A CA 1
ATOM 1284 C C . ARG A 1 160 ? 56.464 -6.109 -55.639 1.00 88.00 160 ARG A C 1
ATOM 1286 O O . ARG A 1 160 ? 57.372 -6.647 -56.278 1.00 88.00 160 ARG A O 1
ATOM 1293 N N . ALA A 1 161 ? 56.063 -4.862 -55.878 1.00 86.94 161 ALA A N 1
ATOM 1294 C CA . ALA A 1 161 ? 56.681 -3.984 -56.869 1.00 86.94 161 ALA A CA 1
ATOM 1295 C C . ALA A 1 161 ? 58.151 -3.698 -56.522 1.00 86.94 161 ALA A C 1
ATOM 1297 O O . ALA A 1 161 ? 59.039 -3.913 -57.353 1.00 86.94 161 ALA A O 1
ATOM 1298 N N . LYS A 1 162 ? 58.435 -3.336 -55.263 1.00 89.00 162 LYS A N 1
ATOM 1299 C CA . LYS A 1 162 ? 59.801 -3.136 -54.750 1.00 89.00 162 LYS A CA 1
ATOM 1300 C C . LYS A 1 162 ? 60.654 -4.399 -54.880 1.00 89.00 162 LYS A C 1
ATOM 1302 O O . LYS A 1 162 ? 61.811 -4.319 -55.298 1.00 89.00 162 LYS A O 1
ATOM 1307 N N . ALA A 1 163 ? 60.105 -5.575 -54.570 1.00 85.00 163 ALA A N 1
ATOM 1308 C CA . ALA A 1 163 ? 60.810 -6.847 -54.728 1.00 85.00 163 ALA A CA 1
ATOM 1309 C C . ALA A 1 163 ? 61.166 -7.139 -56.198 1.00 85.00 163 ALA A C 1
ATOM 1311 O O . ALA A 1 163 ? 62.311 -7.501 -56.489 1.00 85.00 163 ALA A O 1
ATOM 1312 N N . ARG A 1 164 ? 60.227 -6.918 -57.133 1.00 83.38 164 ARG A N 1
ATOM 1313 C CA . ARG A 1 164 ? 60.470 -7.052 -58.582 1.00 83.38 164 ARG A CA 1
ATOM 1314 C C . ARG A 1 164 ? 61.552 -6.092 -59.068 1.00 83.38 164 ARG A C 1
ATOM 1316 O O . ARG A 1 164 ? 62.457 -6.527 -59.776 1.00 83.38 164 ARG A O 1
ATOM 1323 N N . TYR A 1 165 ? 61.507 -4.827 -58.648 1.00 82.56 165 TYR A N 1
ATOM 1324 C CA . TYR A 1 165 ? 62.523 -3.832 -59.001 1.00 82.56 165 TYR A CA 1
ATOM 1325 C C . TYR A 1 165 ? 63.926 -4.267 -58.546 1.00 82.56 165 TYR A C 1
ATOM 1327 O O . TYR A 1 165 ? 64.869 -4.284 -59.338 1.00 82.56 165 TYR A O 1
ATOM 1335 N N . ARG A 1 166 ? 64.062 -4.742 -57.297 1.00 79.94 166 ARG A N 1
ATOM 1336 C CA . ARG A 1 166 ? 65.334 -5.294 -56.783 1.00 79.94 166 ARG A CA 1
ATOM 1337 C C . ARG A 1 166 ? 65.807 -6.521 -57.567 1.00 79.94 166 ARG A C 1
ATOM 1339 O O . ARG A 1 166 ? 67.011 -6.716 -57.723 1.00 79.94 166 ARG A O 1
ATOM 1346 N N . GLN A 1 167 ? 64.893 -7.381 -58.015 1.00 76.94 167 GLN A N 1
ATOM 1347 C CA . GLN A 1 167 ? 65.234 -8.567 -58.804 1.00 76.94 167 GLN A CA 1
ATOM 1348 C C . GLN A 1 167 ? 65.706 -8.188 -60.214 1.00 76.94 167 GLN A C 1
ATOM 1350 O O . GLN A 1 167 ? 66.700 -8.734 -60.690 1.00 76.94 167 GLN A O 1
ATOM 1355 N N . GLN A 1 168 ? 65.033 -7.236 -60.865 1.00 74.56 168 GLN A N 1
ATOM 1356 C CA . GLN A 1 168 ? 65.444 -6.719 -62.169 1.00 74.56 168 GLN A CA 1
ATOM 1357 C C . GLN A 1 168 ? 66.814 -6.039 -62.081 1.00 74.56 168 GLN A C 1
ATOM 1359 O O . GLN A 1 168 ? 67.705 -6.395 -62.844 1.00 74.56 168 GLN A O 1
ATOM 1364 N N . GLY A 1 169 ? 67.038 -5.160 -61.098 1.00 73.81 169 GLY A N 1
ATOM 1365 C CA . GLY A 1 169 ? 68.340 -4.515 -60.889 1.00 73.81 169 GLY A CA 1
ATOM 1366 C C . GLY A 1 169 ? 69.492 -5.506 -60.668 1.00 73.81 169 GLY A C 1
ATOM 1367 O O . GLY A 1 169 ? 70.594 -5.282 -61.163 1.00 73.81 169 GLY A O 1
ATOM 1368 N N . ARG A 1 170 ? 69.242 -6.640 -59.994 1.00 68.94 170 ARG A N 1
ATOM 1369 C CA . ARG A 1 170 ? 70.226 -7.733 -59.864 1.00 68.94 170 ARG A CA 1
ATOM 1370 C C . ARG A 1 170 ? 70.529 -8.426 -61.195 1.00 68.94 170 ARG A C 1
ATOM 1372 O O . ARG A 1 170 ? 71.687 -8.722 -61.453 1.00 68.94 170 ARG A O 1
ATOM 1379 N N . LYS A 1 171 ? 69.521 -8.646 -62.047 1.00 67.25 171 LYS A N 1
ATOM 1380 C CA . LYS A 1 171 ? 69.715 -9.220 -63.392 1.00 67.25 171 LYS A CA 1
ATOM 1381 C C . LYS A 1 171 ? 70.537 -8.306 -64.305 1.00 67.25 171 LYS A C 1
ATOM 1383 O O . LYS A 1 171 ? 71.352 -8.807 -65.066 1.00 67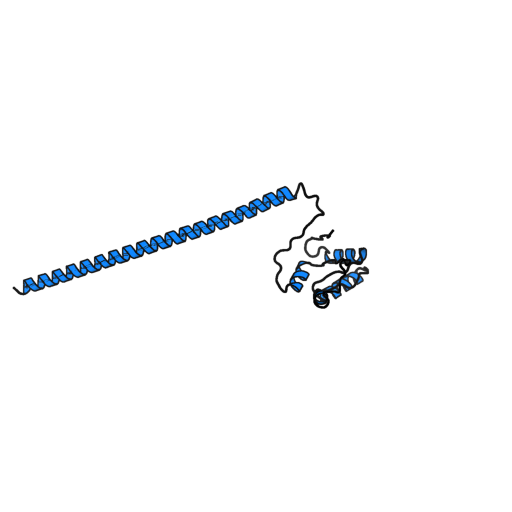.25 171 LYS A 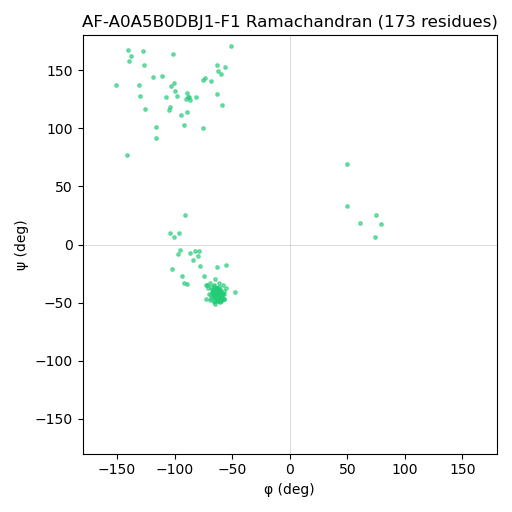O 1
ATOM 1388 N N . TRP A 1 172 ? 70.345 -6.990 -64.211 1.00 62.12 172 TRP A N 1
ATOM 1389 C CA . TRP A 1 172 ? 71.111 -6.010 -64.991 1.00 62.12 172 TRP A CA 1
ATOM 1390 C C . TRP A 1 172 ? 72.582 -5.917 -64.574 1.00 62.12 172 TRP A C 1
ATOM 1392 O O . TRP A 1 172 ? 73.422 -5.695 -65.429 1.00 62.12 172 TRP A O 1
ATOM 1402 N N . ARG A 1 173 ? 72.904 -6.114 -63.288 1.00 60.25 173 ARG A N 1
ATOM 1403 C CA . ARG A 1 173 ? 74.294 -6.108 -62.784 1.00 60.25 173 ARG A CA 1
ATOM 1404 C C . ARG A 1 173 ? 75.061 -7.416 -63.023 1.00 60.25 173 ARG A C 1
ATOM 1406 O O . ARG A 1 173 ? 76.249 -7.466 -62.738 1.00 60.25 173 ARG A O 1
ATOM 1413 N N . ALA A 1 174 ? 74.376 -8.473 -63.456 1.00 59.91 174 ALA A N 1
ATOM 1414 C CA . ALA A 1 174 ? 74.955 -9.791 -63.727 1.00 59.91 174 ALA A CA 1
ATOM 1415 C C . ALA A 1 174 ? 75.206 -10.044 -65.230 1.00 59.91 174 ALA A C 1
ATOM 1417 O O . ALA A 1 174 ? 75.529 -11.168 -65.611 1.00 59.91 174 ALA A O 1
ATOM 1418 N N . ARG A 1 175 ? 75.008 -9.022 -66.069 1.00 49.72 175 ARG A N 1
ATOM 1419 C CA . ARG A 1 175 ? 75.398 -8.960 -67.482 1.00 49.72 175 ARG A CA 1
ATOM 1420 C C . ARG A 1 175 ? 76.568 -8.002 -67.622 1.00 49.72 175 ARG A C 1
ATOM 1422 O O . ARG A 1 175 ? 77.399 -8.267 -68.511 1.00 49.72 175 ARG A O 1
#

Secondary structure (DSSP, 8-state):
-PPP----TTSSHHHHHHHHHHHH-PEEEESSHHHHHHHHHHHHHTT---PPPEEHHHHHH-TT---TT--EEESSHHHHHHHHHTS----------SS--HHHHHHHHHHHHHHHHHHHHHHHHHHHHHHHHHHHHHHHHHHHHHHHHHHHHHHHHHHHHHHHHHHHHHHHTT-